Protein AF-A9CM12-F1 (afdb_monomer_lite)

pLDDT: mean 91.22, std 6.05, range [61.91, 98.5]

Sequence (174 aa):
GDRRGRVVQFCEKPKGADLKAMQVDTTLLGLPPQDARLNPYIASMGVYVFRTDVLLRLLRWRYPTSNDFGSEILPAAVKEHNVQAYIFRDYWEDIGTIKSFYNANLALTEEFPKFEFYDPKTPFYTSPRFLPPTKIDNCKIKDAIISHGCFLRECTVEHSIIGERSRLDCGVEL

Structure (mmCIF, N/CA/C/O backbone):
data_AF-A9CM12-F1
#
_entry.id   AF-A9CM12-F1
#
loop_
_atom_site.group_PDB
_atom_site.id
_atom_site.type_symbol
_atom_site.label_atom_id
_atom_site.label_alt_id
_atom_site.label_comp_id
_atom_site.label_asym_id
_atom_site.label_entity_id
_atom_site.label_seq_id
_atom_site.pdbx_PDB_ins_code
_atom_site.Cartn_x
_atom_site.Cartn_y
_atom_site.Cartn_z
_atom_site.occupancy
_atom_site.B_iso_or_equiv
_atom_site.auth_seq_id
_atom_site.auth_comp_id
_atom_site.auth_asym_id
_atom_site.auth_atom_id
_atom_site.pdbx_PDB_model_num
ATOM 1 N N . GLY A 1 1 ? 7.805 7.999 -23.430 1.00 61.91 1 GLY A N 1
ATOM 2 C CA . GLY A 1 1 ? 7.145 7.043 -24.343 1.00 61.91 1 GLY A CA 1
ATOM 3 C C . GLY A 1 1 ? 6.904 7.709 -25.678 1.00 61.91 1 GLY A C 1
ATOM 4 O O . GLY A 1 1 ? 7.077 8.920 -25.766 1.00 61.91 1 GLY A O 1
ATOM 5 N N . ASP A 1 2 ? 6.540 6.953 -26.708 1.00 69.62 2 ASP A N 1
ATOM 6 C CA . ASP A 1 2 ? 6.035 7.560 -27.946 1.00 69.62 2 ASP A CA 1
ATOM 7 C C . ASP A 1 2 ? 4.553 7.972 -27.805 1.00 69.62 2 ASP A C 1
ATOM 9 O O . ASP A 1 2 ? 3.904 7.693 -26.795 1.00 69.62 2 ASP A O 1
ATOM 13 N N . ARG A 1 3 ? 3.995 8.630 -28.832 1.00 67.38 3 ARG A N 1
ATOM 14 C CA . ARG A 1 3 ? 2.584 9.075 -28.860 1.00 67.38 3 ARG A CA 1
ATOM 15 C C . ARG A 1 3 ? 1.558 7.931 -28.828 1.00 67.38 3 ARG A C 1
ATOM 17 O O . ARG A 1 3 ? 0.367 8.204 -28.759 1.00 67.38 3 ARG A O 1
ATOM 24 N N . ARG A 1 4 ? 1.990 6.670 -28.937 1.00 75.25 4 ARG A N 1
ATOM 25 C CA . ARG A 1 4 ? 1.128 5.479 -28.909 1.00 75.25 4 ARG A CA 1
ATOM 26 C C . ARG A 1 4 ? 1.189 4.746 -27.567 1.00 75.25 4 ARG A C 1
ATOM 28 O O . ARG A 1 4 ? 0.578 3.693 -27.451 1.00 75.25 4 ARG A O 1
ATOM 35 N N . GLY A 1 5 ? 1.914 5.281 -26.580 1.00 78.56 5 GLY A N 1
ATOM 36 C CA . GLY A 1 5 ? 2.096 4.641 -25.275 1.00 78.56 5 GLY A CA 1
ATOM 37 C C . GLY A 1 5 ? 3.234 3.617 -25.239 1.00 78.56 5 GLY A C 1
ATOM 38 O O . GLY A 1 5 ? 3.423 2.951 -24.218 1.00 78.56 5 GLY A O 1
ATOM 39 N N . ARG A 1 6 ? 4.044 3.507 -26.304 1.00 87.69 6 ARG A N 1
ATOM 40 C CA . ARG A 1 6 ? 5.191 2.596 -26.319 1.00 87.69 6 ARG A CA 1
ATOM 41 C C . ARG A 1 6 ? 6.269 3.095 -25.366 1.00 87.69 6 ARG A C 1
ATOM 43 O O . ARG A 1 6 ? 6.685 4.261 -25.410 1.00 87.69 6 ARG A O 1
ATOM 50 N N . VAL A 1 7 ? 6.775 2.189 -24.541 1.00 88.31 7 VAL A N 1
ATOM 51 C CA . VAL A 1 7 ? 7.947 2.439 -23.705 1.00 88.31 7 VAL A CA 1
ATOM 52 C C . VAL A 1 7 ? 9.180 2.405 -24.603 1.00 88.31 7 VAL A C 1
ATOM 54 O O . VAL A 1 7 ? 9.416 1.428 -25.307 1.00 88.31 7 VAL A O 1
ATOM 57 N N . VAL A 1 8 ? 9.940 3.499 -24.604 1.00 86.62 8 VAL A N 1
ATOM 58 C CA . VAL A 1 8 ? 11.175 3.653 -25.402 1.00 86.62 8 VAL A CA 1
ATOM 59 C C . VAL A 1 8 ? 12.429 3.630 -24.534 1.00 86.62 8 VAL A C 1
ATOM 61 O O . VAL A 1 8 ? 13.509 3.300 -25.009 1.00 86.62 8 VAL A O 1
ATOM 64 N N . GLN A 1 9 ? 12.279 3.963 -23.254 1.00 87.12 9 GLN A N 1
ATOM 65 C CA . GLN A 1 9 ? 13.349 4.005 -22.275 1.00 87.12 9 GLN A CA 1
ATOM 66 C C . GLN A 1 9 ? 12.776 3.610 -20.917 1.00 87.12 9 GLN A C 1
ATOM 68 O O . GLN A 1 9 ? 11.667 4.015 -20.567 1.00 87.12 9 GLN A O 1
ATOM 73 N N . PHE A 1 10 ? 13.539 2.815 -20.174 1.00 87.38 10 PHE A N 1
ATOM 74 C CA . PHE A 1 10 ? 13.231 2.394 -18.815 1.00 87.38 10 PHE A CA 1
ATOM 75 C C . PHE A 1 10 ? 14.503 2.529 -17.982 1.00 87.38 10 PHE A C 1
ATOM 77 O O . PHE A 1 10 ? 15.578 2.134 -18.434 1.00 87.38 10 PHE A O 1
ATOM 84 N N . CYS A 1 11 ? 14.385 3.097 -16.786 1.00 86.25 11 CYS A N 1
ATOM 85 C CA . CYS A 1 11 ? 15.492 3.254 -15.855 1.00 86.25 11 CYS A CA 1
ATOM 86 C C . CYS A 1 11 ? 14.987 2.952 -14.444 1.00 86.25 11 CYS A C 1
ATOM 88 O O . CYS A 1 11 ? 13.988 3.534 -14.017 1.00 86.25 11 CYS A O 1
ATOM 90 N N . GLU A 1 12 ? 15.647 2.037 -13.733 1.00 84.75 12 GLU A N 1
ATOM 91 C CA . GLU A 1 12 ? 15.283 1.731 -12.353 1.00 84.75 12 GLU A CA 1
ATOM 92 C C . GLU A 1 12 ? 15.881 2.777 -11.402 1.00 84.75 12 GLU A C 1
ATOM 94 O O . GLU A 1 12 ? 17.092 2.987 -11.376 1.00 84.75 12 GLU A O 1
ATOM 99 N N . LYS A 1 13 ? 15.016 3.416 -10.600 1.00 84.12 13 LYS A N 1
ATOM 100 C CA . LYS A 1 13 ? 15.379 4.353 -9.518 1.00 84.12 13 LYS A CA 1
ATOM 101 C C . LYS A 1 13 ? 16.438 5.406 -9.934 1.00 84.12 13 LYS A C 1
ATOM 103 O O . LYS A 1 13 ? 17.444 5.561 -9.230 1.00 84.12 13 LYS A O 1
ATOM 108 N N . PRO A 1 14 ? 16.227 6.151 -11.042 1.00 88.12 14 PRO A N 1
ATOM 109 C CA . PRO A 1 14 ? 17.174 7.161 -11.508 1.00 88.12 14 PRO A CA 1
ATOM 110 C C . PRO A 1 14 ? 17.342 8.291 -10.487 1.00 88.12 14 PRO A C 1
ATOM 112 O O . PRO A 1 14 ? 16.407 8.653 -9.769 1.00 88.12 14 PRO A O 1
ATOM 115 N N . LYS A 1 15 ? 18.536 8.891 -10.443 1.00 88.12 15 LYS A N 1
ATOM 116 C CA . LYS A 1 15 ? 18.866 10.009 -9.545 1.00 88.12 15 LYS A CA 1
ATOM 117 C C . LYS A 1 15 ? 19.536 11.144 -10.315 1.00 88.12 15 LYS A C 1
ATOM 119 O O . LYS A 1 15 ? 20.135 10.934 -11.364 1.00 88.12 15 LYS A O 1
ATOM 124 N N . GLY A 1 16 ? 19.453 12.364 -9.783 1.00 91.88 16 GLY A N 1
ATOM 125 C CA . GLY A 1 16 ? 20.181 13.516 -10.320 1.00 91.88 16 GLY A CA 1
ATOM 126 C C . GLY A 1 16 ? 19.834 13.830 -11.780 1.00 91.88 16 GLY A C 1
ATOM 127 O O . GLY A 1 16 ? 18.679 14.108 -12.100 1.00 91.88 16 GLY A O 1
ATOM 128 N N . ALA A 1 17 ? 20.845 13.824 -12.651 1.00 89.12 17 ALA A N 1
ATOM 129 C CA . ALA A 1 17 ? 20.683 14.124 -14.074 1.00 89.12 17 ALA A CA 1
ATOM 130 C C . ALA A 1 17 ? 19.819 13.080 -14.801 1.00 89.12 17 ALA A C 1
ATOM 132 O O . ALA A 1 17 ? 18.976 13.460 -15.612 1.00 89.12 17 ALA A O 1
ATOM 133 N N . ASP A 1 18 ? 19.954 11.799 -14.447 1.00 85.50 18 ASP A N 1
ATOM 134 C CA . ASP A 1 18 ? 19.191 10.715 -15.074 1.00 85.50 18 ASP A CA 1
ATOM 135 C C . ASP A 1 18 ? 17.700 10.833 -14.764 1.00 85.50 18 ASP A C 1
ATOM 137 O O . ASP A 1 18 ? 16.864 10.595 -15.630 1.00 85.50 18 ASP A O 1
ATOM 141 N N . LEU A 1 19 ? 17.346 11.278 -13.552 1.00 89.00 19 LEU A N 1
ATOM 142 C CA . LEU A 1 19 ? 15.948 11.528 -13.203 1.00 89.00 19 LEU A CA 1
ATOM 143 C C . LEU A 1 19 ? 15.373 12.647 -14.075 1.00 89.00 19 LEU A C 1
ATOM 145 O O . LEU A 1 19 ? 14.300 12.484 -14.643 1.00 89.00 19 LEU A O 1
ATOM 149 N N . LYS A 1 20 ? 16.106 13.754 -14.245 1.00 88.25 20 LYS A N 1
ATOM 150 C CA . LYS A 1 20 ? 15.671 14.866 -15.107 1.00 88.25 20 LYS A CA 1
ATOM 151 C C . LYS A 1 20 ? 15.503 14.432 -16.565 1.00 88.25 20 LYS A C 1
ATOM 153 O O . LYS A 1 20 ? 14.566 14.878 -17.218 1.00 88.25 20 LYS A O 1
ATOM 158 N N . ALA A 1 21 ? 16.368 13.547 -17.057 1.00 88.81 21 ALA A N 1
ATOM 159 C CA . ALA A 1 21 ? 16.282 13.007 -18.413 1.00 88.81 21 ALA A CA 1
ATOM 160 C C . ALA A 1 21 ? 15.056 12.100 -18.635 1.00 88.81 21 ALA A C 1
ATOM 162 O O . ALA A 1 21 ? 14.635 11.916 -19.773 1.00 88.81 21 ALA A O 1
ATOM 163 N N . MET A 1 22 ? 14.466 11.560 -17.564 1.00 88.06 22 MET A N 1
ATOM 164 C CA . MET A 1 22 ? 13.281 10.695 -17.617 1.00 88.06 22 MET A CA 1
ATOM 165 C C . MET A 1 22 ? 11.951 11.464 -17.574 1.00 88.06 22 MET A C 1
ATOM 167 O O . MET A 1 22 ? 10.892 10.834 -17.525 1.00 88.06 22 MET A O 1
ATOM 171 N N . GLN A 1 23 ? 11.973 12.803 -17.590 1.00 87.94 23 GLN A N 1
ATOM 172 C CA . GLN A 1 23 ? 10.750 13.601 -17.677 1.00 87.94 23 GLN A CA 1
ATOM 173 C C . GLN A 1 23 ? 10.013 13.336 -18.988 1.00 87.94 23 GLN A C 1
ATOM 175 O O . GLN A 1 23 ? 10.603 13.275 -20.068 1.00 87.94 23 GLN A O 1
ATOM 180 N N . VAL A 1 24 ? 8.697 13.203 -18.890 1.00 86.25 24 VAL A N 1
ATOM 181 C CA . VAL A 1 24 ? 7.817 12.946 -20.024 1.00 86.25 24 VAL A CA 1
ATOM 182 C C . VAL A 1 24 ? 6.587 13.830 -19.932 1.00 86.25 24 VAL A C 1
ATOM 184 O O . VAL A 1 24 ? 6.092 14.128 -18.849 1.00 86.25 24 VAL A O 1
ATOM 187 N N . ASP A 1 25 ? 6.070 14.227 -21.091 1.00 84.94 25 ASP A N 1
ATOM 188 C CA . ASP A 1 25 ? 4.771 14.880 -21.157 1.00 84.94 25 ASP A CA 1
ATOM 189 C C . ASP A 1 25 ? 3.672 13.841 -20.909 1.00 84.94 25 ASP A C 1
ATOM 191 O O . ASP A 1 25 ? 3.301 13.061 -21.792 1.00 84.94 25 ASP A O 1
ATOM 195 N N . THR A 1 26 ? 3.173 13.807 -19.677 1.00 83.44 26 THR A N 1
ATOM 196 C CA . THR A 1 26 ? 2.146 12.858 -19.254 1.00 83.44 26 THR A CA 1
ATOM 197 C C . THR A 1 26 ? 0.751 13.205 -19.793 1.00 83.44 26 THR A C 1
ATOM 199 O O . THR A 1 26 ? -0.145 12.359 -19.735 1.00 83.44 26 THR A O 1
ATOM 202 N N . THR A 1 27 ? 0.560 14.365 -20.445 1.00 84.12 27 THR A N 1
ATOM 203 C CA . THR A 1 27 ? -0.689 14.662 -21.178 1.00 84.12 27 THR A CA 1
ATOM 204 C C . THR A 1 27 ? -0.896 13.727 -22.369 1.00 84.12 27 THR A C 1
ATOM 206 O O . THR A 1 27 ? -2.030 13.352 -22.668 1.00 84.12 27 THR A O 1
ATOM 209 N N . LEU A 1 28 ? 0.191 13.239 -22.983 1.00 79.88 28 LEU A N 1
ATOM 210 C CA . LEU A 1 28 ? 0.152 12.225 -24.048 1.00 79.88 28 LEU A CA 1
ATOM 211 C C . LEU A 1 28 ? -0.458 10.897 -23.585 1.00 79.88 28 LEU A C 1
ATOM 213 O O . LEU A 1 28 ? -0.816 10.051 -24.401 1.00 79.88 28 LEU A O 1
ATOM 217 N N . LEU A 1 29 ? -0.566 10.718 -22.273 1.00 76.19 29 LEU A N 1
ATOM 218 C CA . LEU A 1 29 ? -1.091 9.533 -21.612 1.00 76.19 29 LEU A CA 1
ATOM 219 C C . LEU A 1 29 ? -2.446 9.818 -20.937 1.00 76.19 29 LEU A C 1
ATOM 221 O O . LEU A 1 29 ? -2.971 9.015 -20.160 1.00 76.19 29 LEU A O 1
ATOM 225 N N . GLY A 1 30 ? -3.028 10.976 -21.264 1.00 79.19 30 GLY A N 1
ATOM 226 C CA . GLY A 1 30 ? -4.370 11.392 -20.888 1.00 79.19 30 GLY A CA 1
ATOM 227 C C . GLY A 1 30 ? -4.487 12.027 -19.504 1.00 79.19 30 GLY A C 1
ATOM 228 O O . GLY A 1 30 ? -5.609 12.084 -18.996 1.00 79.19 30 GLY A O 1
ATOM 229 N N . LEU A 1 31 ? -3.383 12.445 -18.874 1.00 80.50 31 LEU A N 1
ATOM 230 C CA . LEU A 1 31 ? -3.437 13.270 -17.661 1.00 80.50 31 LEU A CA 1
ATOM 231 C C . LEU A 1 31 ? -3.856 14.712 -18.010 1.00 80.50 31 LEU A C 1
ATOM 233 O O . LEU A 1 31 ? -3.413 15.241 -19.035 1.00 80.50 31 LEU A O 1
ATOM 237 N N . PRO A 1 32 ? -4.686 15.373 -17.179 1.00 84.44 32 PRO A N 1
ATOM 238 C CA . PRO A 1 32 ? -4.998 16.788 -17.342 1.00 84.44 32 PRO A CA 1
ATOM 239 C C . PRO A 1 32 ? -3.727 17.657 -17.336 1.00 84.44 32 PRO A C 1
ATOM 241 O O . PRO A 1 32 ? -2.781 17.346 -16.611 1.00 84.44 32 PRO A O 1
ATOM 244 N N . PRO A 1 33 ? -3.683 18.786 -18.072 1.00 85.38 33 PRO A N 1
ATOM 245 C CA . PRO A 1 33 ? -2.481 19.623 -18.163 1.00 85.38 33 PRO A CA 1
ATOM 246 C C . PRO A 1 33 ? -1.947 20.145 -16.822 1.00 85.38 33 PRO A C 1
ATOM 248 O O . PRO A 1 33 ? -0.753 20.409 -16.701 1.00 85.38 33 PRO A O 1
ATOM 251 N N . GLN A 1 34 ? -2.818 20.326 -15.824 1.00 85.88 34 GLN A N 1
ATOM 252 C CA . GLN A 1 34 ? -2.416 20.756 -14.482 1.00 85.88 34 GLN A CA 1
ATOM 253 C C . GLN A 1 34 ? -1.691 19.623 -13.742 1.00 85.88 34 GLN A C 1
ATOM 255 O O . GLN A 1 34 ? -0.558 19.812 -13.299 1.00 85.88 34 GLN A O 1
ATOM 260 N N . ASP A 1 35 ? -2.282 18.427 -13.714 1.00 82.56 35 ASP A N 1
ATOM 261 C CA . ASP A 1 35 ? -1.701 17.246 -13.066 1.00 82.56 35 ASP A CA 1
ATOM 262 C C . ASP A 1 35 ? -0.423 16.781 -13.758 1.00 82.56 35 ASP A C 1
ATOM 264 O O . ASP A 1 35 ? 0.521 16.358 -13.094 1.00 82.56 35 ASP A O 1
ATOM 268 N N . ALA A 1 36 ? -0.358 16.909 -15.085 1.00 84.31 36 ALA A N 1
ATOM 269 C CA . ALA A 1 36 ? 0.812 16.538 -15.868 1.00 84.31 36 ALA A CA 1
ATOM 270 C C . ALA A 1 36 ? 2.047 17.392 -15.539 1.00 84.31 36 ALA A C 1
ATOM 272 O O . ALA A 1 36 ? 3.174 16.899 -15.568 1.00 84.31 36 ALA A O 1
ATOM 273 N N . ARG A 1 37 ? 1.847 18.668 -15.175 1.00 84.31 37 ARG A N 1
ATOM 274 C CA . ARG A 1 37 ? 2.937 19.547 -14.717 1.00 84.31 37 ARG A CA 1
ATOM 275 C C . ARG A 1 37 ? 3.439 19.169 -13.327 1.00 84.31 37 ARG A C 1
ATOM 277 O O . ARG A 1 37 ? 4.631 19.300 -13.068 1.00 84.31 37 ARG A O 1
ATOM 284 N N . LEU A 1 38 ? 2.541 18.728 -12.446 1.00 86.06 38 LEU A N 1
ATOM 285 C CA . LEU A 1 38 ? 2.888 18.283 -11.093 1.00 86.06 38 LEU A CA 1
ATOM 286 C C . LEU A 1 38 ? 3.521 16.885 -11.097 1.00 86.06 38 LEU A C 1
ATOM 288 O O . LEU A 1 38 ? 4.407 16.613 -10.292 1.00 86.06 38 LEU A O 1
ATOM 292 N N . ASN A 1 39 ? 3.118 16.034 -12.044 1.00 84.69 39 ASN A N 1
ATOM 293 C CA . ASN A 1 39 ? 3.567 14.652 -12.189 1.00 84.69 39 ASN A CA 1
ATOM 294 C C . ASN A 1 39 ? 4.204 14.419 -13.575 1.00 84.69 39 ASN A C 1
ATOM 296 O O . ASN A 1 39 ? 3.611 13.756 -14.432 1.00 84.69 39 ASN A O 1
ATOM 300 N N . PRO A 1 40 ? 5.424 14.938 -13.818 1.00 87.31 40 PRO A N 1
ATOM 301 C CA . PRO A 1 40 ? 6.108 14.820 -15.108 1.00 87.31 40 PRO A CA 1
ATOM 302 C C . PRO A 1 40 ? 6.836 13.474 -15.294 1.00 87.31 40 PRO A C 1
ATOM 304 O O . PRO A 1 40 ? 7.679 13.340 -16.181 1.00 87.31 40 PRO A O 1
ATOM 307 N N . TYR A 1 41 ? 6.562 12.480 -14.445 1.00 89.06 41 TYR A N 1
ATOM 308 C CA . TYR A 1 41 ? 7.232 11.179 -14.443 1.00 89.06 41 TYR A CA 1
ATOM 309 C C . TYR A 1 41 ? 6.217 10.041 -14.492 1.00 89.06 41 TYR A C 1
ATOM 311 O O . TYR A 1 41 ? 5.103 10.162 -13.990 1.00 89.06 41 TYR A O 1
ATOM 319 N N . ILE A 1 42 ? 6.640 8.907 -15.050 1.00 87.62 42 ILE A N 1
ATOM 320 C CA . ILE A 1 42 ? 5.898 7.645 -15.004 1.00 87.62 42 ILE A CA 1
ATOM 321 C C . ILE A 1 42 ? 6.780 6.638 -14.285 1.00 87.62 42 ILE A C 1
ATOM 323 O O 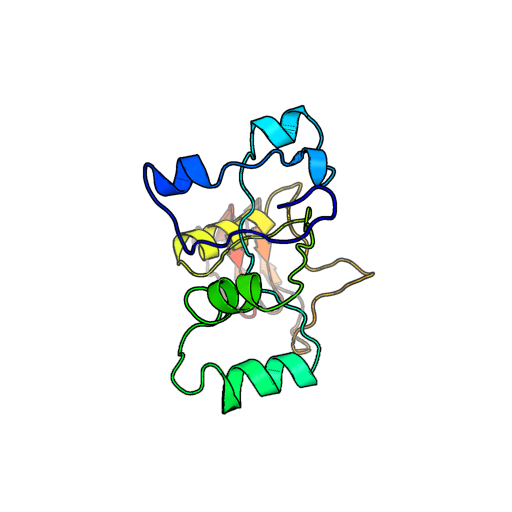. ILE A 1 42 ? 7.912 6.391 -14.707 1.00 87.62 42 ILE A O 1
ATOM 327 N N . ALA A 1 43 ? 6.254 6.052 -13.218 1.00 88.62 43 ALA A N 1
ATOM 328 C CA . ALA A 1 43 ? 6.918 4.991 -12.481 1.00 88.62 43 ALA A CA 1
ATOM 329 C C . ALA A 1 43 ? 6.277 3.638 -12.806 1.00 88.62 43 ALA A C 1
ATOM 331 O O . ALA A 1 43 ? 5.070 3.543 -13.028 1.00 88.62 43 ALA A O 1
ATOM 332 N N . SER A 1 44 ? 7.092 2.583 -12.825 1.00 90.06 44 SER A N 1
ATOM 333 C CA . SER A 1 44 ? 6.573 1.215 -12.847 1.00 90.06 44 SER A CA 1
ATOM 334 C C . SER A 1 44 ? 6.046 0.846 -11.464 1.00 90.06 44 SER A C 1
ATOM 336 O O . SER A 1 44 ? 6.759 1.013 -10.479 1.00 90.06 44 SER A O 1
ATOM 338 N N . MET A 1 45 ? 4.836 0.287 -11.405 1.00 90.56 45 MET A N 1
ATOM 339 C CA . MET A 1 45 ? 4.233 -0.238 -10.171 1.00 90.56 45 MET A CA 1
ATOM 340 C C . MET A 1 45 ? 4.657 -1.683 -9.862 1.00 90.56 45 MET A C 1
ATOM 342 O O . MET A 1 45 ? 4.217 -2.252 -8.870 1.00 90.56 45 MET A O 1
ATOM 346 N N . GLY A 1 46 ? 5.455 -2.316 -10.731 1.00 90.00 46 GLY A N 1
ATOM 347 C CA . GLY A 1 46 ? 5.835 -3.725 -10.573 1.00 90.00 46 GLY A CA 1
ATOM 348 C C . GLY A 1 46 ? 4.794 -4.734 -11.073 1.00 90.00 46 GLY A C 1
ATOM 349 O O . GLY A 1 46 ? 4.931 -5.925 -10.808 1.00 90.00 46 GLY A O 1
ATOM 350 N N . VAL A 1 47 ? 3.772 -4.287 -11.809 1.00 91.81 47 VAL A N 1
ATOM 351 C CA . VAL A 1 47 ? 2.729 -5.147 -12.389 1.00 91.81 47 VAL A CA 1
ATOM 352 C C . VAL A 1 47 ? 2.884 -5.186 -13.904 1.00 91.81 47 VAL A C 1
ATOM 354 O O . VAL A 1 47 ? 2.893 -4.148 -14.564 1.00 91.81 47 VAL A O 1
ATOM 357 N N . TYR A 1 48 ? 2.994 -6.391 -14.463 1.00 93.25 48 TYR A N 1
ATOM 358 C CA . TYR A 1 48 ? 3.302 -6.592 -15.876 1.00 93.25 48 TYR A CA 1
ATOM 359 C C . TYR A 1 48 ? 2.415 -7.672 -16.491 1.00 93.25 48 TYR A C 1
ATOM 361 O O . TYR A 1 48 ? 2.158 -8.706 -15.876 1.00 93.25 48 TYR A O 1
ATOM 369 N N . VAL A 1 49 ? 2.005 -7.460 -17.741 1.00 94.56 49 VAL A N 1
ATOM 370 C CA . VAL A 1 49 ? 1.275 -8.450 -18.540 1.00 94.56 49 VAL A CA 1
ATOM 371 C C . VAL A 1 49 ? 2.146 -8.857 -19.718 1.00 94.56 49 VAL A C 1
ATOM 373 O O . VAL A 1 49 ? 2.570 -8.019 -20.513 1.00 94.56 49 VAL A O 1
ATOM 376 N N . PHE A 1 50 ? 2.398 -10.156 -19.848 1.00 94.56 50 PHE A N 1
ATOM 377 C CA . PHE A 1 50 ? 3.209 -10.713 -20.924 1.00 94.56 50 PHE A CA 1
ATOM 378 C C . PHE A 1 50 ? 2.413 -11.722 -21.737 1.00 94.56 50 PHE A C 1
ATOM 380 O O . PHE A 1 50 ? 1.624 -12.497 -21.197 1.00 94.56 50 PHE A O 1
ATOM 387 N N . ARG A 1 51 ? 2.708 -11.795 -23.039 1.00 95.75 51 ARG A N 1
ATOM 388 C CA . ARG A 1 51 ? 2.400 -13.015 -23.787 1.00 95.75 51 ARG A CA 1
ATOM 389 C C . ARG A 1 51 ? 3.285 -14.142 -23.262 1.00 95.75 51 ARG A C 1
ATOM 391 O O . ARG A 1 51 ? 4.494 -13.954 -23.099 1.00 95.75 51 ARG A O 1
ATOM 398 N N . THR A 1 52 ? 2.695 -15.308 -23.027 1.00 96.19 52 THR A N 1
ATOM 399 C CA . THR A 1 52 ? 3.372 -16.456 -22.409 1.00 96.19 52 THR A CA 1
ATOM 400 C C . THR A 1 52 ? 4.637 -16.873 -23.164 1.00 96.19 52 THR A C 1
ATOM 402 O O . THR A 1 52 ? 5.671 -17.124 -22.552 1.00 96.19 52 THR A O 1
ATOM 405 N N . ASP A 1 53 ? 4.590 -16.891 -24.496 1.00 95.31 53 ASP A N 1
ATOM 406 C CA . ASP A 1 53 ? 5.719 -17.246 -25.362 1.00 95.31 53 ASP A CA 1
ATOM 407 C C . ASP A 1 53 ? 6.889 -16.252 -25.255 1.00 95.31 53 ASP A C 1
ATOM 409 O O . ASP A 1 53 ? 8.054 -16.639 -25.349 1.00 95.31 53 ASP A O 1
ATOM 413 N N . VAL A 1 54 ? 6.595 -14.965 -25.055 1.00 93.62 54 VAL A N 1
ATOM 414 C CA . VAL A 1 54 ? 7.607 -13.919 -24.866 1.00 93.62 54 VAL A CA 1
ATOM 415 C C . VAL A 1 54 ? 8.250 -14.063 -23.493 1.00 93.62 54 VAL A C 1
ATOM 417 O O . VAL A 1 54 ? 9.474 -14.077 -23.408 1.00 93.62 54 VAL A O 1
ATOM 420 N N . LEU A 1 55 ? 7.448 -14.242 -22.438 1.00 94.69 55 LEU A N 1
ATOM 421 C CA . LEU A 1 55 ? 7.960 -14.413 -21.076 1.00 94.69 55 LEU A CA 1
ATOM 422 C C . LEU A 1 55 ? 8.902 -15.617 -20.977 1.00 94.69 55 LEU A C 1
ATOM 424 O O . LEU A 1 55 ? 10.007 -15.501 -20.454 1.00 94.69 55 LEU A O 1
ATOM 428 N N . LEU A 1 56 ? 8.493 -16.761 -21.533 1.00 94.19 56 LEU A N 1
ATOM 429 C CA . LEU A 1 56 ? 9.326 -17.960 -21.553 1.00 94.19 56 LEU A CA 1
ATOM 430 C C . LEU A 1 56 ? 10.649 -17.698 -22.281 1.00 94.19 56 LEU A C 1
ATOM 432 O O . LEU A 1 56 ? 11.705 -18.024 -21.736 1.00 94.19 56 LEU A O 1
ATOM 436 N N . ARG A 1 57 ? 10.601 -17.086 -23.476 1.00 92.94 57 ARG A N 1
ATOM 437 C CA . ARG A 1 57 ? 11.794 -16.741 -24.269 1.00 92.94 57 ARG A CA 1
ATOM 438 C C . ARG A 1 57 ? 12.766 -15.846 -23.509 1.00 92.94 57 ARG A C 1
ATOM 440 O O . ARG A 1 57 ? 13.963 -16.136 -23.490 1.00 92.94 57 ARG A O 1
ATOM 447 N N . LEU A 1 58 ? 12.244 -14.806 -22.862 1.00 93.06 58 LEU A N 1
ATOM 448 C CA . LEU A 1 58 ? 13.036 -13.880 -22.059 1.00 93.06 58 LEU A CA 1
ATOM 449 C C . LEU A 1 58 ? 13.751 -14.607 -20.916 1.00 93.06 58 LEU A C 1
ATOM 451 O O . LEU A 1 58 ? 14.962 -14.464 -20.780 1.00 93.06 58 LEU A O 1
ATOM 455 N N . LEU A 1 59 ? 13.027 -15.434 -20.157 1.00 93.25 59 LEU A N 1
ATOM 456 C CA . LEU A 1 59 ? 13.557 -16.053 -18.941 1.00 93.25 59 LEU A CA 1
ATOM 457 C C . LEU A 1 59 ? 14.488 -17.238 -19.182 1.00 93.25 59 LEU A C 1
ATOM 459 O O . LEU A 1 59 ? 15.501 -17.342 -18.506 1.00 93.25 59 LEU A O 1
ATOM 463 N N . ARG A 1 60 ? 14.174 -18.160 -20.101 1.00 92.69 60 ARG A N 1
ATOM 464 C CA . ARG A 1 60 ? 14.997 -19.382 -20.236 1.00 92.69 60 ARG A CA 1
ATOM 465 C C . ARG A 1 60 ? 16.130 -19.252 -21.247 1.00 92.69 60 ARG A C 1
ATOM 467 O O . ARG A 1 60 ? 17.108 -19.980 -21.131 1.00 92.69 60 ARG A O 1
ATOM 474 N N . TRP A 1 61 ? 15.995 -18.384 -22.252 1.00 91.50 61 TRP A N 1
ATOM 475 C CA . TRP A 1 61 ? 16.952 -18.322 -23.364 1.00 91.50 61 TRP A CA 1
ATOM 476 C C . TRP A 1 61 ? 17.707 -17.002 -23.419 1.00 91.50 61 TRP A C 1
ATOM 478 O O . TRP A 1 61 ? 18.918 -17.008 -23.623 1.00 91.50 61 TRP A O 1
ATOM 488 N N . ARG A 1 62 ? 17.015 -15.868 -23.264 1.00 90.44 62 ARG A N 1
ATOM 489 C CA . ARG A 1 62 ? 17.634 -14.557 -23.485 1.00 90.44 62 ARG A CA 1
ATOM 490 C C . ARG A 1 62 ? 18.386 -14.032 -22.262 1.00 90.44 62 ARG A C 1
ATOM 492 O O . ARG A 1 62 ? 19.491 -13.516 -22.434 1.00 90.44 62 ARG A O 1
ATOM 499 N N . TYR A 1 63 ? 17.797 -14.168 -21.075 1.00 90.56 63 TYR A N 1
ATOM 500 C CA . TYR A 1 63 ? 18.336 -13.680 -19.802 1.00 90.56 63 TYR A CA 1
ATOM 501 C C . TYR A 1 63 ? 18.283 -14.765 -18.705 1.00 90.56 63 TYR A C 1
ATOM 503 O O . TYR A 1 63 ? 17.696 -14.544 -17.648 1.00 90.56 63 TYR A O 1
ATOM 511 N N . PRO A 1 64 ? 18.889 -15.950 -18.926 1.00 89.75 64 PRO A N 1
ATOM 512 C CA . PRO A 1 64 ? 18.788 -17.085 -18.000 1.00 89.75 64 PRO A CA 1
ATOM 513 C C . PRO A 1 64 ? 19.470 -16.858 -16.646 1.00 89.75 64 PRO A C 1
ATOM 515 O O . PRO A 1 64 ? 19.199 -17.583 -15.696 1.00 89.75 64 PRO A O 1
ATOM 518 N N . THR A 1 65 ? 20.370 -15.878 -16.561 1.00 92.56 65 THR A N 1
ATOM 519 C CA . THR A 1 65 ? 21.119 -15.535 -15.344 1.00 92.56 65 THR A CA 1
ATOM 520 C C . THR A 1 65 ? 20.599 -14.272 -14.664 1.00 92.56 65 THR A C 1
ATOM 522 O O . THR A 1 65 ? 21.211 -13.821 -13.697 1.00 92.56 65 THR A O 1
ATOM 525 N N . SER A 1 66 ? 19.534 -13.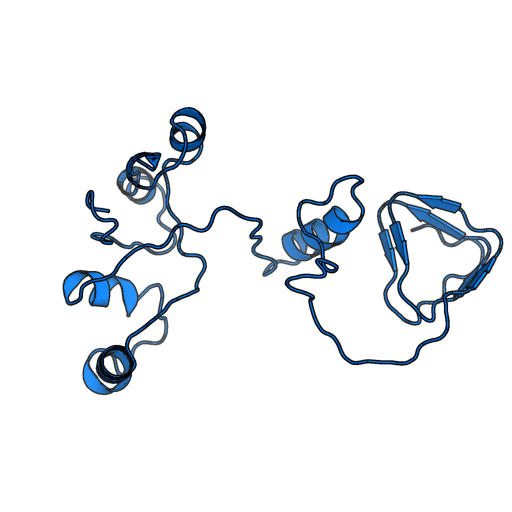665 -15.195 1.00 92.00 66 SER A N 1
ATOM 526 C CA . SER A 1 66 ? 18.977 -12.445 -14.624 1.00 92.00 66 SER A CA 1
ATOM 527 C C . SER A 1 66 ? 18.190 -12.727 -13.356 1.00 92.00 66 SER A C 1
ATOM 529 O O . SER A 1 66 ? 17.466 -13.718 -13.274 1.00 92.00 66 SER A O 1
ATOM 531 N N . ASN A 1 67 ? 18.317 -11.827 -12.384 1.00 89.50 67 ASN A N 1
ATOM 532 C CA . ASN A 1 67 ? 17.699 -11.974 -11.065 1.00 89.50 67 ASN A CA 1
ATOM 533 C C . ASN A 1 67 ? 16.566 -10.972 -10.826 1.00 89.50 67 ASN A C 1
ATOM 535 O O . ASN A 1 67 ? 15.716 -11.223 -9.975 1.00 89.50 67 ASN A O 1
ATOM 539 N N . ASP A 1 68 ? 16.530 -9.869 -11.579 1.00 88.06 68 ASP A N 1
ATOM 540 C CA . ASP A 1 68 ? 15.535 -8.813 -11.400 1.00 88.06 68 ASP A CA 1
ATOM 541 C C . ASP A 1 68 ? 14.808 -8.468 -12.707 1.00 88.06 68 ASP A C 1
ATOM 543 O O . ASP A 1 68 ? 15.403 -8.245 -13.767 1.00 88.06 68 ASP A O 1
ATOM 547 N N . PHE A 1 69 ? 13.477 -8.411 -12.636 1.00 87.81 69 PHE A N 1
ATOM 548 C CA . PHE A 1 69 ? 12.657 -8.049 -13.788 1.00 87.81 69 PHE A CA 1
ATOM 549 C C . PHE A 1 69 ? 12.776 -6.567 -14.157 1.00 87.81 69 PHE A C 1
ATOM 551 O O . PHE A 1 69 ? 12.813 -6.239 -15.341 1.00 87.81 69 PHE A O 1
ATOM 558 N N . GLY A 1 70 ? 12.796 -5.683 -13.162 1.00 85.12 70 GLY A N 1
ATOM 559 C CA . GLY A 1 70 ? 12.805 -4.232 -13.305 1.00 85.12 70 GLY A CA 1
ATOM 560 C C . GLY A 1 70 ? 14.131 -3.676 -13.809 1.00 85.12 70 GLY A C 1
ATOM 561 O O . GLY A 1 70 ? 14.123 -2.882 -14.748 1.00 85.12 70 GLY A O 1
ATOM 562 N N . SER A 1 71 ? 15.258 -4.085 -13.229 1.00 86.25 71 SER A N 1
ATOM 563 C CA . SER A 1 71 ? 16.583 -3.553 -13.597 1.00 86.25 71 SER A CA 1
ATOM 564 C C . SER A 1 71 ? 17.204 -4.237 -14.799 1.00 86.25 71 SER A C 1
ATOM 566 O O . SER A 1 71 ? 17.991 -3.606 -15.503 1.00 86.25 71 SER A O 1
ATOM 568 N N . GLU A 1 72 ? 16.898 -5.513 -15.038 1.00 89.00 72 GLU A N 1
ATOM 569 C CA . GLU A 1 72 ? 17.634 -6.302 -16.029 1.00 89.00 72 GLU A CA 1
ATOM 570 C C . GLU A 1 72 ? 16.752 -6.682 -17.219 1.00 89.00 72 GLU A C 1
ATOM 572 O O . GLU A 1 72 ? 17.031 -6.288 -18.355 1.00 89.00 72 GLU A O 1
ATOM 577 N N . ILE A 1 73 ? 15.653 -7.402 -16.972 1.00 91.19 73 ILE A N 1
ATOM 578 C CA . ILE A 1 73 ? 14.842 -7.980 -18.054 1.00 91.19 73 ILE A CA 1
ATOM 579 C C . ILE A 1 73 ? 14.075 -6.895 -18.815 1.00 91.19 73 ILE A C 1
ATOM 581 O O . ILE A 1 73 ? 14.087 -6.882 -20.046 1.00 91.19 73 ILE A O 1
ATOM 585 N N . LEU A 1 74 ? 13.405 -5.973 -18.120 1.00 90.62 74 LEU A N 1
ATOM 586 C CA . LEU A 1 74 ? 12.562 -4.956 -18.752 1.00 90.62 74 LEU A CA 1
ATOM 587 C C . LEU A 1 74 ? 13.345 -3.934 -19.587 1.00 90.62 74 LEU A C 1
ATOM 589 O O . LEU A 1 74 ? 12.940 -3.706 -20.730 1.00 90.62 74 LEU A O 1
ATOM 593 N N . PRO A 1 75 ? 14.467 -3.350 -19.121 1.00 89.69 75 PRO A N 1
ATOM 594 C CA . PRO A 1 75 ? 15.246 -2.415 -19.933 1.00 89.69 75 PRO A CA 1
ATOM 595 C C . PRO A 1 75 ? 15.759 -3.049 -21.222 1.00 89.69 75 PRO A C 1
ATOM 597 O O . PRO A 1 75 ? 15.872 -2.377 -22.250 1.00 89.69 75 PRO A O 1
ATOM 600 N N . ALA A 1 76 ? 16.049 -4.348 -21.182 1.00 87.12 76 ALA A N 1
ATOM 601 C CA . ALA A 1 76 ? 16.494 -5.094 -22.342 1.00 87.12 76 ALA A CA 1
ATOM 602 C C . ALA A 1 76 ? 15.313 -5.464 -23.266 1.00 87.12 76 ALA A C 1
ATOM 604 O O . ALA A 1 76 ? 15.374 -5.224 -24.474 1.00 87.12 76 ALA A O 1
ATOM 605 N N . ALA A 1 77 ? 14.184 -5.903 -22.702 1.00 89.88 77 ALA A N 1
ATOM 606 C CA . ALA A 1 77 ? 12.955 -6.183 -23.444 1.00 89.88 77 ALA A CA 1
ATOM 607 C C . ALA A 1 77 ? 12.386 -4.941 -24.152 1.00 89.88 77 ALA A C 1
ATOM 609 O O . ALA A 1 77 ? 11.860 -5.062 -25.255 1.00 89.88 77 ALA A O 1
ATOM 610 N N . VAL A 1 78 ? 12.528 -3.741 -23.579 1.00 91.38 78 VAL A N 1
ATOM 611 C CA . VAL A 1 78 ? 12.120 -2.470 -24.212 1.00 91.38 78 VAL A CA 1
ATOM 612 C C . VAL A 1 78 ? 12.844 -2.226 -25.544 1.00 91.38 78 VAL A C 1
ATOM 614 O O . VAL A 1 78 ? 12.263 -1.643 -26.461 1.00 91.38 78 VAL A O 1
ATOM 617 N N . LYS A 1 79 ? 14.088 -2.703 -25.686 1.00 87.56 79 LYS A N 1
ATOM 618 C CA . LYS A 1 79 ? 14.882 -2.560 -26.919 1.00 87.56 79 LYS A CA 1
ATOM 619 C C . LYS A 1 79 ? 14.488 -3.579 -27.989 1.00 87.56 79 LYS A C 1
ATOM 621 O O . LYS A 1 79 ? 14.526 -3.265 -29.174 1.00 87.56 79 LYS A O 1
ATOM 626 N N . GLU A 1 80 ? 14.114 -4.787 -27.573 1.00 88.94 80 GLU A N 1
ATOM 627 C CA . GLU A 1 80 ? 13.917 -5.941 -28.464 1.00 88.94 80 GLU A CA 1
ATOM 628 C C . GLU A 1 80 ? 12.436 -6.228 -28.773 1.00 88.94 80 GLU A C 1
ATOM 630 O O . GLU A 1 80 ? 12.109 -6.902 -29.753 1.00 88.94 80 GLU A O 1
ATOM 635 N N . HIS A 1 81 ? 11.514 -5.712 -27.959 1.00 90.75 81 HIS A N 1
ATOM 636 C CA . HIS A 1 81 ? 10.091 -6.021 -28.031 1.00 90.75 81 HIS A CA 1
ATOM 637 C C . HIS A 1 81 ? 9.204 -4.771 -28.013 1.00 90.75 81 HIS A C 1
ATOM 639 O O . HIS A 1 81 ? 9.620 -3.648 -27.723 1.00 90.75 81 HIS A O 1
ATOM 645 N N . ASN A 1 82 ? 7.932 -4.973 -28.359 1.00 91.12 82 ASN A N 1
ATOM 646 C CA . ASN A 1 82 ? 6.913 -3.941 -28.234 1.00 91.12 82 ASN A CA 1
ATOM 647 C C . ASN A 1 82 ? 6.394 -3.900 -26.791 1.00 91.12 82 ASN A C 1
ATOM 649 O O . ASN A 1 82 ? 5.475 -4.642 -26.445 1.00 91.12 82 ASN A O 1
ATOM 653 N N . VAL A 1 83 ? 6.995 -3.048 -25.963 1.00 92.56 83 VAL A N 1
ATOM 654 C CA . VAL A 1 83 ? 6.568 -2.810 -24.579 1.00 92.56 83 VAL A CA 1
ATOM 655 C C . VAL A 1 83 ? 5.633 -1.603 -24.541 1.00 92.56 83 VAL A C 1
ATOM 657 O O . VAL A 1 83 ? 5.974 -0.530 -25.039 1.00 92.56 83 VAL A O 1
ATOM 660 N N . GLN A 1 84 ? 4.449 -1.780 -23.959 1.00 91.00 84 GLN A N 1
ATOM 661 C CA . GLN A 1 84 ? 3.409 -0.754 -23.854 1.00 91.00 84 GLN A CA 1
ATOM 662 C C . GLN A 1 84 ? 3.199 -0.370 -22.391 1.00 91.00 84 GLN A C 1
ATOM 664 O O . GLN A 1 84 ? 3.186 -1.242 -21.523 1.00 91.00 84 GLN A O 1
ATOM 669 N N . ALA A 1 85 ? 3.049 0.927 -22.124 1.00 89.00 85 ALA A N 1
ATOM 670 C CA . ALA A 1 85 ? 2.682 1.424 -20.806 1.00 89.00 85 ALA A CA 1
ATOM 671 C C . ALA A 1 85 ? 1.157 1.444 -20.659 1.00 89.00 85 ALA A C 1
ATOM 673 O O . ALA A 1 85 ? 0.443 1.861 -21.570 1.00 89.00 85 ALA A O 1
ATOM 674 N N . TYR A 1 86 ? 0.673 1.038 -19.489 1.00 87.12 86 TYR A N 1
ATOM 675 C CA . TYR A 1 86 ? -0.715 1.214 -19.080 1.00 87.12 86 TYR A CA 1
ATOM 676 C C . TYR A 1 86 ? -0.751 2.159 -17.883 1.00 87.12 86 TYR A C 1
ATOM 678 O O . TYR A 1 86 ? 0.012 1.977 -16.936 1.00 87.12 86 TYR A O 1
ATOM 686 N N . ILE A 1 87 ? -1.606 3.181 -17.938 1.00 85.75 87 ILE A N 1
ATOM 687 C CA . ILE A 1 87 ? -1.693 4.186 -16.877 1.00 85.75 87 ILE A CA 1
ATOM 688 C C . ILE A 1 87 ? -2.754 3.785 -15.875 1.00 85.75 87 ILE A C 1
ATOM 690 O O . ILE A 1 87 ? -3.938 3.717 -16.199 1.00 85.75 87 ILE A O 1
ATOM 694 N N . PHE A 1 88 ? -2.306 3.582 -14.646 1.00 88.56 88 PHE A N 1
ATOM 695 C CA . PHE A 1 88 ? -3.159 3.446 -13.483 1.00 88.56 88 PHE A CA 1
ATOM 696 C C . PHE A 1 88 ? -3.348 4.817 -12.823 1.00 88.56 88 PHE A C 1
ATOM 698 O O . PHE A 1 88 ? -2.401 5.601 -12.760 1.00 88.56 88 PHE A O 1
ATOM 705 N N . ARG A 1 89 ? -4.575 5.129 -12.394 1.00 83.88 89 ARG A N 1
ATOM 706 C CA . ARG A 1 89 ? -4.948 6.455 -11.860 1.00 83.88 89 ARG A CA 1
ATOM 707 C C . ARG A 1 89 ? -5.587 6.412 -10.478 1.00 83.88 89 ARG A C 1
ATOM 709 O O . ARG A 1 89 ? -5.800 7.469 -9.895 1.00 83.88 89 ARG A O 1
ATOM 716 N N . ASP A 1 90 ? -5.901 5.220 -9.992 1.00 88.12 90 ASP A N 1
ATOM 717 C CA . ASP A 1 90 ? -6.551 5.050 -8.702 1.00 88.12 90 ASP A CA 1
ATOM 718 C C . ASP A 1 90 ? -5.504 4.933 -7.587 1.00 88.12 90 ASP A C 1
ATOM 720 O O . ASP A 1 90 ? -4.299 5.100 -7.807 1.00 88.12 90 ASP A O 1
ATOM 724 N N . TYR A 1 91 ? -5.967 4.677 -6.367 1.00 91.00 91 TYR A N 1
ATOM 725 C CA . TYR A 1 91 ? -5.104 4.581 -5.199 1.00 91.00 91 TYR A CA 1
ATOM 726 C C . TYR A 1 91 ? -4.046 3.478 -5.346 1.00 91.00 91 TYR A C 1
ATOM 728 O O . TYR A 1 91 ? -4.358 2.317 -5.620 1.00 91.00 91 TYR A O 1
ATOM 736 N N . TRP A 1 92 ? -2.788 3.845 -5.110 1.00 92.69 92 TRP A N 1
ATOM 737 C CA . TRP A 1 92 ? -1.664 2.926 -4.992 1.00 92.69 92 TRP A CA 1
ATOM 738 C C . TRP A 1 92 ? -0.678 3.468 -3.965 1.00 92.69 92 TRP A C 1
ATOM 740 O O . TRP A 1 92 ? -0.323 4.644 -4.013 1.00 92.69 92 TRP A O 1
ATOM 750 N N . GLU A 1 93 ? -0.211 2.600 -3.075 1.00 92.00 93 GLU A N 1
ATOM 751 C CA . GLU A 1 93 ? 0.756 2.944 -2.038 1.00 92.00 93 GLU A CA 1
ATOM 752 C C . GLU A 1 93 ? 1.748 1.786 -1.867 1.00 92.00 93 GLU A C 1
ATOM 754 O O . GLU A 1 93 ? 1.352 0.620 -1.789 1.00 92.00 93 GLU A O 1
ATOM 759 N N . ASP A 1 94 ? 3.044 2.097 -1.792 1.00 91.75 94 ASP A N 1
ATOM 760 C CA . ASP A 1 94 ? 4.078 1.116 -1.456 1.00 91.75 94 ASP A CA 1
ATOM 761 C C . ASP A 1 94 ? 4.175 0.951 0.067 1.00 91.75 94 ASP A C 1
ATOM 763 O O . ASP A 1 94 ? 4.800 1.747 0.774 1.00 91.75 94 ASP A O 1
ATOM 767 N N . ILE A 1 95 ? 3.583 -0.124 0.585 1.00 93.75 95 ILE A N 1
ATOM 768 C CA . ILE A 1 95 ? 3.586 -0.466 2.015 1.00 93.75 95 ILE A CA 1
ATOM 769 C C . ILE A 1 95 ? 4.800 -1.315 2.442 1.00 93.75 95 ILE A C 1
ATOM 771 O O . ILE A 1 95 ? 4.756 -1.985 3.471 1.00 93.75 95 ILE A O 1
ATOM 775 N N . GLY A 1 96 ? 5.897 -1.296 1.676 1.00 92.62 96 GLY A N 1
ATOM 776 C CA . GLY A 1 96 ? 7.109 -2.077 1.949 1.00 92.62 96 GLY A CA 1
ATOM 777 C C . GLY A 1 96 ? 7.962 -1.598 3.133 1.00 92.62 96 GLY A C 1
ATOM 778 O O . GLY A 1 96 ? 8.875 -2.307 3.555 1.00 92.62 96 GLY A O 1
ATOM 779 N N . THR A 1 97 ? 7.694 -0.413 3.694 1.00 95.06 97 THR A N 1
ATOM 780 C CA . THR A 1 97 ? 8.408 0.115 4.871 1.00 95.06 97 THR A CA 1
ATOM 781 C C . THR A 1 97 ? 7.492 0.194 6.085 1.00 95.06 97 THR A C 1
ATOM 783 O O . THR A 1 97 ? 6.292 0.398 5.941 1.00 95.06 97 THR A O 1
ATOM 786 N N . ILE A 1 98 ? 8.053 0.134 7.298 1.00 96.44 98 ILE A N 1
ATOM 787 C CA . ILE A 1 98 ? 7.268 0.264 8.542 1.00 96.44 98 ILE A CA 1
ATOM 788 C C . ILE A 1 98 ? 6.451 1.563 8.549 1.00 96.44 98 ILE A C 1
ATOM 790 O O . ILE A 1 98 ? 5.276 1.554 8.902 1.00 96.44 98 ILE A O 1
ATOM 794 N N . LYS A 1 99 ? 7.059 2.680 8.129 1.00 95.94 99 LYS A N 1
ATOM 795 C CA . LYS A 1 99 ? 6.390 3.985 8.105 1.00 95.94 99 LYS A CA 1
ATOM 796 C C . LYS A 1 99 ? 5.249 4.022 7.089 1.00 95.94 99 LYS A C 1
ATOM 798 O O . LYS A 1 99 ? 4.176 4.510 7.426 1.00 95.94 99 LYS A O 1
ATOM 803 N N . SER A 1 100 ? 5.471 3.532 5.867 1.00 95.25 100 SER A N 1
ATOM 804 C CA . SER A 1 100 ? 4.422 3.534 4.842 1.00 95.25 100 SER A CA 1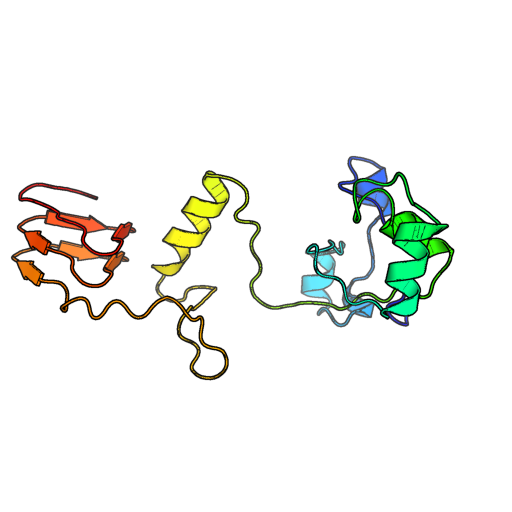
ATOM 805 C C . SER A 1 100 ? 3.296 2.565 5.188 1.00 95.25 100 SER A C 1
ATOM 807 O O . SER A 1 100 ? 2.134 2.938 5.081 1.00 95.25 100 SER A O 1
ATOM 809 N N . PHE A 1 101 ? 3.622 1.387 5.724 1.00 96.69 101 PHE A N 1
ATOM 810 C CA . PHE A 1 101 ? 2.639 0.449 6.260 1.00 96.69 101 PHE A CA 1
ATOM 811 C C . PHE A 1 101 ? 1.782 1.083 7.364 1.00 96.69 101 PHE A C 1
ATOM 813 O O . PHE A 1 101 ? 0.557 1.027 7.298 1.00 96.69 101 PHE A O 1
ATOM 820 N N . TYR A 1 102 ? 2.408 1.717 8.359 1.00 96.25 102 TYR A N 1
ATOM 821 C CA . TYR A 1 102 ? 1.707 2.379 9.462 1.00 96.25 102 TYR A CA 1
ATOM 822 C C . TYR A 1 102 ? 0.766 3.483 8.964 1.00 96.25 102 TYR A C 1
ATOM 824 O O . TYR A 1 102 ? -0.423 3.468 9.275 1.00 96.25 102 TYR A O 1
ATOM 832 N N . ASN A 1 103 ? 1.280 4.392 8.132 1.00 96.12 103 ASN A N 1
ATOM 833 C CA . ASN A 1 103 ? 0.502 5.506 7.595 1.00 96.12 103 ASN A CA 1
ATOM 834 C C . ASN A 1 103 ? -0.672 5.026 6.732 1.00 96.12 103 ASN A C 1
ATOM 836 O O . ASN A 1 103 ? -1.773 5.545 6.870 1.00 96.12 103 ASN A O 1
ATOM 840 N N . ALA A 1 104 ? -0.452 4.035 5.861 1.00 96.38 104 ALA A N 1
ATOM 841 C CA . ALA A 1 104 ? -1.498 3.500 4.994 1.00 96.38 104 ALA A CA 1
ATOM 842 C C . ALA A 1 104 ? -2.622 2.830 5.793 1.00 96.38 104 ALA A C 1
ATOM 844 O O . ALA A 1 104 ? -3.786 2.962 5.431 1.00 96.38 104 ALA A O 1
ATOM 845 N N . ASN A 1 105 ? -2.288 2.145 6.893 1.00 96.38 105 ASN A N 1
ATOM 846 C CA . ASN A 1 105 ? -3.298 1.581 7.784 1.00 96.38 105 ASN A CA 1
ATOM 847 C C . ASN A 1 105 ? -4.084 2.691 8.489 1.00 96.38 105 ASN A C 1
ATOM 849 O O . ASN A 1 105 ? -5.304 2.695 8.407 1.00 96.38 105 ASN A O 1
ATOM 853 N N . LEU A 1 106 ? -3.430 3.657 9.136 1.00 96.50 106 LEU A N 1
ATOM 854 C CA . LEU A 1 106 ? -4.156 4.718 9.848 1.00 96.50 106 LEU A CA 1
ATOM 855 C C . LEU A 1 106 ? -4.982 5.624 8.930 1.00 96.50 106 LEU A C 1
ATOM 857 O O . LEU A 1 106 ? -6.041 6.085 9.337 1.00 96.50 106 LEU A O 1
ATOM 861 N N . ALA A 1 107 ? -4.569 5.809 7.674 1.00 96.06 107 ALA A N 1
ATOM 862 C CA . ALA A 1 107 ? -5.356 6.542 6.681 1.00 96.06 107 ALA A CA 1
ATOM 863 C C . ALA A 1 107 ? -6.746 5.923 6.426 1.00 96.06 107 ALA A C 1
ATOM 865 O O . ALA A 1 107 ? -7.645 6.606 5.946 1.00 96.06 107 ALA A O 1
ATOM 866 N N . LEU A 1 108 ? -6.957 4.644 6.765 1.00 95.75 108 LEU A N 1
ATOM 867 C CA . LEU A 1 108 ? -8.273 4.002 6.681 1.00 95.75 108 LEU A CA 1
ATOM 868 C C . LEU A 1 108 ? -9.273 4.575 7.689 1.00 95.75 108 LEU A C 1
ATOM 870 O O . LEU A 1 108 ? -10.472 4.376 7.518 1.00 95.75 108 LEU A O 1
ATOM 874 N N . THR A 1 109 ? -8.796 5.227 8.754 1.00 95.75 109 THR A N 1
ATOM 875 C CA . THR A 1 109 ? -9.657 5.804 9.791 1.00 95.75 109 THR A CA 1
ATOM 876 C C . THR A 1 109 ? -10.079 7.245 9.499 1.00 95.75 109 THR A C 1
ATOM 878 O O . THR A 1 109 ? -10.855 7.817 10.264 1.00 95.75 109 THR A O 1
ATOM 881 N N . GLU A 1 110 ? -9.591 7.825 8.398 1.00 94.56 110 GLU A N 1
ATOM 882 C CA . GLU A 1 110 ? -10.014 9.138 7.909 1.00 94.56 110 GLU A CA 1
ATOM 883 C C . GLU A 1 110 ? -11.502 9.128 7.513 1.00 94.56 110 GLU A C 1
ATOM 885 O O . GLU A 1 110 ? -12.037 8.106 7.089 1.00 94.56 110 GLU A O 1
ATOM 890 N N . GLU A 1 111 ? -12.171 10.284 7.606 1.00 90.50 111 GLU A N 1
ATOM 891 C CA . GLU A 1 111 ? -13.591 10.429 7.232 1.00 90.50 111 GLU A CA 1
ATOM 892 C C . GLU A 1 111 ? -13.850 10.053 5.761 1.00 90.50 111 GLU A C 1
ATOM 894 O O . GLU A 1 111 ? -14.865 9.439 5.438 1.00 90.50 111 GLU A O 1
ATOM 899 N N . PHE A 1 112 ? -12.904 10.391 4.880 1.00 91.69 112 PHE A N 1
ATOM 900 C CA . PHE A 1 112 ? -12.930 10.061 3.456 1.00 91.69 112 PHE A CA 1
ATOM 901 C C . PHE A 1 112 ? -11.631 9.341 3.079 1.00 91.69 112 PHE A C 1
ATOM 903 O O . PHE A 1 112 ? -10.705 9.978 2.563 1.00 91.69 112 PHE A O 1
ATOM 910 N N . PRO A 1 113 ? -11.522 8.031 3.363 1.00 91.44 113 PRO A N 1
ATOM 911 C CA . PRO A 1 113 ? -10.294 7.303 3.117 1.00 91.44 113 PRO A CA 1
ATOM 912 C C . PRO A 1 113 ? -10.044 7.200 1.611 1.00 91.44 113 PRO A C 1
ATOM 914 O O . PRO A 1 113 ? -10.948 6.996 0.804 1.00 91.44 113 PRO A O 1
ATOM 917 N N . LYS A 1 114 ? -8.775 7.302 1.212 1.00 90.31 114 LYS A N 1
ATOM 918 C CA . LYS A 1 114 ? -8.381 7.161 -0.202 1.00 90.31 114 LYS A CA 1
ATOM 919 C C . LYS A 1 114 ? -8.514 5.724 -0.721 1.00 90.31 114 LYS A C 1
ATOM 921 O O . LYS A 1 114 ? -8.435 5.506 -1.928 1.00 90.31 114 LYS A 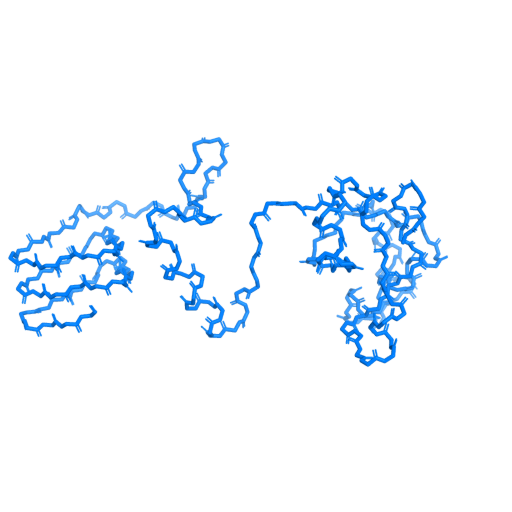O 1
ATOM 926 N N . PHE A 1 115 ? -8.664 4.760 0.186 1.00 93.12 115 PHE A N 1
ATOM 927 C CA . PHE A 1 115 ? -8.780 3.337 -0.097 1.00 93.12 115 PHE A CA 1
ATOM 928 C C . PHE A 1 115 ? -9.817 2.693 0.820 1.00 93.12 115 PHE A C 1
ATOM 930 O O . PHE A 1 115 ? -9.809 2.914 2.029 1.00 93.12 115 PHE A O 1
ATOM 937 N N . GLU A 1 116 ? -10.664 1.842 0.248 1.00 90.38 116 GLU A N 1
ATOM 938 C CA . GLU A 1 116 ? -11.743 1.164 0.958 1.00 90.38 116 GLU A CA 1
ATOM 939 C C . GLU A 1 116 ? -11.675 -0.345 0.706 1.00 90.38 116 GLU A C 1
ATOM 941 O O . GLU A 1 116 ? -11.606 -0.806 -0.432 1.00 90.38 116 GLU A O 1
ATOM 946 N N . PHE A 1 117 ? -11.747 -1.142 1.775 1.00 89.88 117 PHE A N 1
ATOM 947 C CA . PHE A 1 117 ? -11.796 -2.606 1.659 1.00 89.88 117 PHE A CA 1
ATOM 948 C C . PHE A 1 117 ? -13.168 -3.141 1.220 1.00 89.88 117 PHE A C 1
ATOM 950 O O . PHE A 1 117 ? -13.274 -4.305 0.829 1.00 89.88 117 PHE A O 1
ATOM 957 N N . TYR A 1 118 ? -14.219 -2.326 1.327 1.00 82.06 118 TYR A N 1
ATOM 958 C CA . TYR A 1 118 ? -15.614 -2.768 1.290 1.00 82.06 118 TYR A CA 1
ATOM 959 C C . TYR A 1 118 ? -16.381 -2.354 0.022 1.00 82.06 118 TYR A C 1
ATOM 961 O O . TYR A 1 118 ? -17.606 -2.245 0.065 1.00 82.06 118 TYR A O 1
ATOM 969 N N . ASP A 1 119 ? -15.702 -2.192 -1.121 1.00 87.94 119 ASP A N 1
ATOM 970 C CA . ASP A 1 119 ? -16.394 -2.012 -2.407 1.00 87.94 119 ASP A CA 1
ATOM 971 C C . ASP A 1 119 ? -17.184 -3.291 -2.772 1.00 87.94 119 ASP A C 1
ATOM 973 O O . ASP A 1 119 ? -16.581 -4.346 -3.002 1.00 87.94 119 ASP A O 1
ATOM 977 N N . PRO A 1 120 ? -18.529 -3.237 -2.872 1.00 87.19 120 PRO A N 1
ATOM 978 C CA . PRO A 1 120 ? -19.345 -4.405 -3.199 1.00 87.19 120 PRO A CA 1
ATOM 979 C 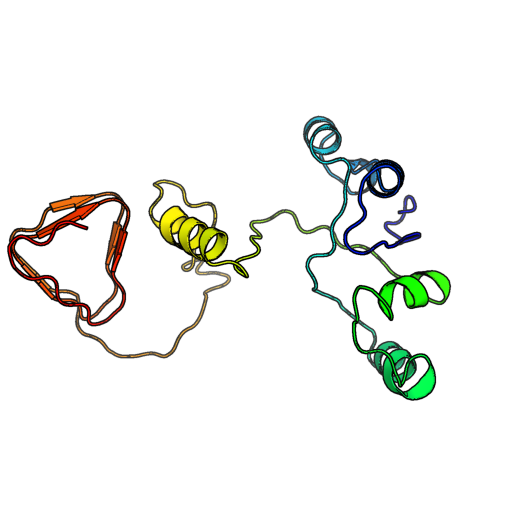C . PRO A 1 120 ? -19.109 -4.954 -4.616 1.00 87.19 120 PRO A C 1
ATOM 981 O O . PRO A 1 120 ? -19.481 -6.094 -4.892 1.00 87.19 120 PRO A O 1
ATOM 984 N N . LYS A 1 121 ? -18.520 -4.173 -5.530 1.00 91.94 121 LYS A N 1
ATOM 985 C CA . LYS A 1 121 ? -18.211 -4.608 -6.902 1.00 91.94 121 LYS A CA 1
ATOM 986 C C . LYS A 1 121 ? -16.901 -5.384 -6.976 1.00 91.94 121 LYS A C 1
ATOM 988 O O . LYS A 1 121 ? -16.786 -6.309 -7.779 1.00 91.94 121 LYS A O 1
ATOM 993 N N . THR A 1 122 ? -15.927 -5.010 -6.152 1.00 89.44 122 THR A N 1
ATOM 994 C CA . THR A 1 122 ? -14.590 -5.618 -6.104 1.00 89.44 122 THR A CA 1
ATOM 995 C C . THR A 1 122 ? -14.148 -5.819 -4.653 1.00 89.44 122 THR A C 1
ATOM 997 O O . THR A 1 122 ? -13.214 -5.158 -4.196 1.00 89.44 122 THR A O 1
ATOM 1000 N N . PRO A 1 123 ? -14.818 -6.714 -3.905 1.00 89.75 123 PRO A N 1
ATOM 1001 C CA . PRO A 1 123 ? -14.542 -6.885 -2.487 1.00 89.75 123 PRO A CA 1
ATOM 1002 C C . PRO A 1 123 ? -13.181 -7.543 -2.255 1.00 89.75 123 PRO A C 1
ATOM 1004 O O . PRO A 1 123 ? -12.775 -8.463 -2.975 1.00 89.75 123 PRO A O 1
ATOM 1007 N N . PHE A 1 124 ? -12.508 -7.118 -1.188 1.00 91.75 124 PHE A N 1
ATOM 1008 C CA . PHE A 1 124 ? -11.332 -7.811 -0.676 1.00 91.75 124 PHE A CA 1
ATOM 1009 C C . PHE A 1 124 ? -11.760 -8.977 0.213 1.00 91.75 124 PHE A C 1
ATOM 1011 O O . PHE A 1 124 ? -12.528 -8.819 1.161 1.00 91.75 124 PHE A O 1
ATOM 1018 N N . TYR A 1 125 ? -11.237 -10.165 -0.082 1.00 91.06 125 TYR A N 1
ATOM 1019 C CA . TYR A 1 125 ? -11.561 -11.374 0.666 1.00 91.06 125 TYR A CA 1
ATOM 1020 C C . TYR A 1 125 ? -10.502 -11.691 1.721 1.00 91.06 125 TYR A C 1
ATOM 1022 O O . TYR A 1 125 ? -9.301 -11.542 1.502 1.00 91.06 125 TYR A O 1
ATOM 1030 N N . THR A 1 126 ? -10.966 -12.207 2.856 1.00 92.62 126 THR A N 1
ATOM 1031 C CA . THR A 1 126 ? -10.143 -12.794 3.917 1.00 92.62 126 THR A CA 1
ATOM 1032 C C . THR A 1 126 ? -10.808 -14.069 4.438 1.00 92.62 126 THR A C 1
ATOM 1034 O O . THR A 1 126 ? -11.933 -14.401 4.060 1.00 92.62 126 THR A O 1
ATOM 1037 N N . SER A 1 127 ? -10.112 -14.817 5.292 1.00 92.69 127 SER A N 1
ATOM 1038 C CA . SER A 1 127 ? -10.649 -16.042 5.888 1.00 92.69 127 SER A CA 1
ATOM 1039 C C . SER A 1 127 ? -11.914 -15.742 6.713 1.00 92.69 127 SER A C 1
ATOM 1041 O O . SER A 1 127 ? -11.873 -14.856 7.569 1.00 92.69 127 SER A O 1
ATOM 1043 N N . PRO A 1 128 ? -13.029 -16.475 6.519 1.00 91.69 128 PRO A N 1
ATOM 1044 C CA . PRO A 1 128 ? -14.200 -16.338 7.377 1.00 91.69 128 PRO A CA 1
ATOM 1045 C C . PRO A 1 128 ? -13.893 -16.934 8.755 1.00 91.69 128 PRO A C 1
ATOM 1047 O O . PRO A 1 128 ? -13.583 -18.118 8.880 1.00 91.69 128 PRO A O 1
ATOM 1050 N N . ARG A 1 129 ? -13.968 -16.113 9.807 1.00 91.62 129 ARG A N 1
ATOM 1051 C CA . ARG A 1 129 ? -13.576 -16.520 11.172 1.00 91.62 129 ARG A CA 1
ATOM 1052 C C . ARG A 1 129 ? -14.729 -16.683 12.154 1.00 91.62 129 ARG A C 1
ATOM 1054 O O . ARG A 1 129 ? -14.483 -17.144 13.264 1.00 91.62 129 ARG A O 1
ATOM 1061 N N . PHE A 1 130 ? -15.946 -16.290 11.772 1.00 94.12 130 PHE A N 1
ATOM 1062 C CA . PHE A 1 130 ? -17.151 -16.373 12.612 1.00 94.12 130 PHE A CA 1
ATOM 1063 C C . PHE A 1 130 ? -16.946 -15.808 14.031 1.00 94.12 130 PHE A C 1
ATOM 1065 O O . PHE A 1 130 ? -17.439 -16.357 15.015 1.00 94.12 130 PHE A O 1
ATOM 1072 N N . LEU A 1 131 ? -16.169 -14.726 14.144 1.00 96.69 131 LEU A N 1
ATOM 1073 C CA . LEU A 1 131 ? -15.927 -14.063 15.420 1.00 96.69 131 LEU A CA 1
ATOM 1074 C C . LEU A 1 131 ? -17.200 -13.358 15.900 1.00 96.69 131 LEU A C 1
ATOM 1076 O O . LEU A 1 131 ? -17.954 -12.839 15.073 1.00 96.69 131 LEU A O 1
ATOM 1080 N N . PRO A 1 132 ? -17.439 -13.301 17.221 1.00 96.88 132 PRO A N 1
ATOM 1081 C CA . PRO A 1 132 ? -18.562 -12.543 17.745 1.00 96.88 132 PRO A CA 1
ATOM 1082 C C . PRO A 1 132 ? -18.380 -11.041 17.462 1.00 96.88 132 PRO A C 1
ATOM 1084 O O . PRO A 1 132 ? -17.248 -10.572 17.275 1.00 96.88 132 PRO A O 1
ATOM 1087 N N . PRO A 1 133 ? -19.471 -10.256 17.475 1.00 97.75 133 PRO A N 1
ATOM 1088 C CA . PRO A 1 133 ? -19.378 -8.804 17.514 1.00 97.75 133 PRO A CA 1
ATOM 1089 C C . PRO A 1 133 ? -18.520 -8.338 18.694 1.00 97.75 133 PRO A C 1
ATOM 1091 O O . PRO A 1 133 ? -18.500 -8.967 19.754 1.00 97.75 133 PRO A O 1
ATOM 1094 N N . THR A 1 134 ? -17.811 -7.231 18.505 1.00 98.12 134 THR A N 1
ATOM 1095 C CA . THR A 1 134 ? -16.970 -6.646 19.551 1.00 98.12 134 THR A CA 1
ATOM 1096 C C . THR A 1 134 ? -17.811 -6.100 20.698 1.00 98.12 134 THR A C 1
ATOM 1098 O O . THR A 1 134 ? -18.831 -5.448 20.476 1.00 98.12 134 THR A O 1
ATOM 1101 N N . LYS A 1 135 ? -17.367 -6.356 21.933 1.00 98.25 135 LYS A N 1
ATOM 1102 C CA . LYS A 1 135 ? -17.982 -5.824 23.151 1.00 98.25 135 LYS A CA 1
ATOM 1103 C C . LYS A 1 135 ? -17.231 -4.577 23.613 1.00 98.25 135 LYS A C 1
ATOM 1105 O O . LYS A 1 135 ? -16.012 -4.618 23.770 1.00 98.25 135 LYS A O 1
ATOM 1110 N N . ILE A 1 136 ? -17.973 -3.503 23.866 1.00 98.12 136 ILE A N 1
ATOM 1111 C CA . ILE A 1 136 ? -17.449 -2.201 24.292 1.00 98.12 136 ILE A CA 1
ATOM 1112 C C . ILE A 1 136 ? -18.192 -1.789 25.562 1.00 98.12 136 ILE A C 1
ATOM 1114 O O . ILE A 1 136 ? -19.421 -1.841 25.594 1.00 98.12 136 ILE A O 1
ATOM 1118 N N . ASP A 1 137 ? -17.452 -1.414 26.600 1.00 97.81 137 ASP A N 1
ATOM 1119 C CA . ASP A 1 137 ? -17.983 -1.055 27.914 1.00 97.81 137 ASP A CA 1
ATOM 1120 C C . ASP A 1 137 ? -17.333 0.242 28.410 1.00 97.81 137 ASP A C 1
ATOM 1122 O O . ASP A 1 137 ? -16.154 0.258 28.748 1.00 97.81 137 ASP A O 1
ATOM 1126 N N . ASN A 1 138 ? -18.096 1.339 28.421 1.00 97.19 138 ASN A N 1
ATOM 1127 C CA . ASN A 1 138 ? -17.655 2.662 28.885 1.00 97.19 138 ASN A CA 1
ATOM 1128 C C . ASN A 1 138 ? -16.350 3.188 28.232 1.00 97.19 138 ASN A C 1
ATOM 1130 O O . ASN A 1 138 ? -15.460 3.686 28.918 1.00 97.19 138 ASN A O 1
ATOM 1134 N N . CYS A 1 139 ? -16.220 3.085 26.906 1.00 97.75 139 CYS A N 1
ATOM 1135 C CA . CYS A 1 139 ? -15.034 3.543 26.167 1.00 97.75 139 CYS A CA 1
ATOM 1136 C C . CYS A 1 139 ? -15.284 4.844 25.390 1.00 97.75 139 CYS A C 1
ATOM 1138 O O . CYS A 1 139 ? -16.402 5.102 24.939 1.00 97.75 139 CYS A O 1
ATOM 1140 N N . LYS A 1 140 ? -14.221 5.620 25.153 1.00 97.88 140 LYS A N 1
ATOM 1141 C CA . LYS A 1 140 ? -14.205 6.730 24.186 1.00 97.88 140 LYS A CA 1
ATOM 1142 C C . LYS A 1 140 ? -13.483 6.277 22.923 1.00 97.88 140 LYS A C 1
ATOM 1144 O O . LYS A 1 140 ? -12.331 5.871 23.003 1.00 97.88 140 LYS A O 1
ATOM 1149 N N . ILE A 1 141 ? -14.154 6.329 21.777 1.00 97.81 141 ILE A N 1
ATOM 1150 C CA . ILE A 1 141 ? -13.597 5.885 20.494 1.00 97.81 141 ILE A CA 1
ATOM 1151 C C . ILE A 1 141 ? -13.774 7.009 19.481 1.00 97.81 141 ILE A C 1
ATOM 1153 O O . ILE A 1 141 ? -14.891 7.498 19.306 1.00 97.81 141 ILE A O 1
ATOM 1157 N N . LYS A 1 142 ? -12.685 7.417 18.831 1.00 97.50 142 LYS A N 1
ATOM 1158 C CA . LYS A 1 142 ? -12.667 8.504 17.850 1.00 97.50 142 LYS A CA 1
ATOM 1159 C C . LYS A 1 142 ? -11.705 8.173 16.710 1.00 97.50 142 LYS A C 1
ATOM 1161 O O . LYS A 1 142 ? -10.600 7.710 16.964 1.00 97.50 142 LYS A O 1
ATOM 1166 N N . ASP A 1 143 ? -12.127 8.405 15.468 1.00 96.69 143 ASP A N 1
ATOM 1167 C CA . ASP A 1 143 ? -11.309 8.202 14.260 1.00 96.69 143 ASP A CA 1
ATOM 1168 C C . ASP A 1 143 ? -10.606 6.831 14.246 1.00 96.69 143 ASP A C 1
ATOM 1170 O O . ASP A 1 143 ? -9.401 6.731 14.026 1.00 96.69 143 ASP A O 1
ATOM 1174 N N . ALA A 1 144 ? -11.339 5.760 14.565 1.00 97.25 144 ALA A N 1
ATOM 1175 C CA . ALA A 1 144 ? -10.767 4.438 14.806 1.00 97.25 144 ALA A CA 1
ATOM 1176 C C . ALA A 1 144 ? -11.595 3.307 14.185 1.00 97.25 144 ALA A C 1
ATOM 1178 O O . ALA A 1 144 ? -12.822 3.383 14.101 1.00 97.25 144 ALA A O 1
ATOM 1179 N N . ILE A 1 145 ? -10.918 2.218 13.812 1.00 97.06 145 ILE A N 1
ATOM 1180 C CA . ILE A 1 145 ? -11.545 0.990 13.302 1.00 97.06 145 ILE A CA 1
ATOM 1181 C C . ILE A 1 145 ? -11.377 -0.121 14.333 1.00 97.06 145 ILE A C 1
ATOM 1183 O O . ILE A 1 145 ? -10.260 -0.451 14.729 1.00 97.06 145 ILE A O 1
ATOM 1187 N N . ILE A 1 146 ? -12.488 -0.744 14.730 1.00 97.81 146 ILE A N 1
ATOM 1188 C CA . ILE A 1 146 ? -12.490 -1.864 15.673 1.00 97.81 146 ILE A CA 1
ATOM 1189 C C . ILE A 1 146 ? -12.934 -3.140 14.958 1.00 97.81 146 ILE A C 1
ATOM 1191 O O . ILE A 1 146 ? -14.084 -3.268 14.539 1.0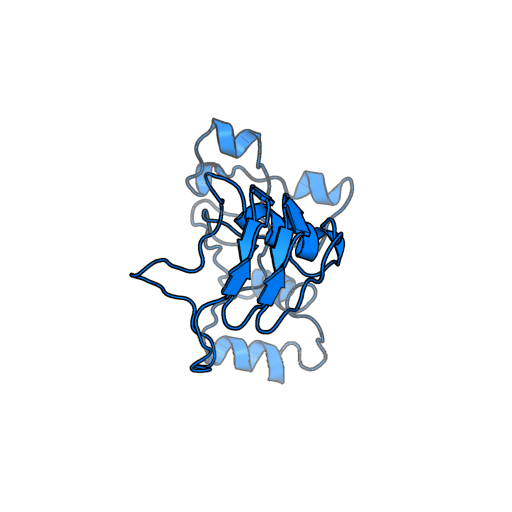0 97.81 146 ILE A O 1
ATOM 1195 N N . SER A 1 147 ? -12.018 -4.099 14.837 1.00 96.94 147 SER A N 1
ATOM 1196 C CA . SER A 1 147 ? -12.287 -5.405 14.223 1.00 96.94 147 SER A CA 1
ATOM 1197 C C . SER A 1 147 ? -13.181 -6.282 15.107 1.00 96.94 147 SER A C 1
ATOM 1199 O O . SER A 1 147 ? -13.470 -5.944 16.253 1.00 96.94 147 SER A O 1
ATOM 1201 N N . HIS A 1 148 ? -13.608 -7.437 14.592 1.00 97.12 148 HIS A N 1
ATOM 1202 C CA . HIS A 1 148 ? -14.452 -8.392 15.316 1.00 97.12 148 HIS A CA 1
ATOM 1203 C C . HIS A 1 148 ? -13.740 -9.107 16.481 1.00 97.12 148 HIS A C 1
ATOM 1205 O O . HIS A 1 148 ? -12.523 -9.308 16.485 1.00 97.12 148 HIS A O 1
ATOM 1211 N N . GLY A 1 149 ? -14.532 -9.586 17.444 1.00 97.50 149 GLY A N 1
ATOM 1212 C CA . GLY A 1 149 ? -14.069 -10.403 18.565 1.00 97.50 149 GLY A CA 1
ATOM 1213 C C . GLY A 1 149 ? -13.301 -9.651 19.653 1.00 97.50 149 GLY A C 1
ATOM 1214 O O . GLY A 1 149 ? -12.677 -10.304 20.488 1.00 97.50 149 GLY A O 1
ATOM 1215 N N . CYS A 1 150 ? -13.316 -8.319 19.652 1.00 98.25 150 CYS A N 1
ATOM 1216 C CA . CYS A 1 150 ? -12.592 -7.519 20.635 1.00 98.25 150 CYS A CA 1
ATOM 1217 C C . CYS A 1 150 ? -13.398 -7.323 21.931 1.00 98.25 150 CYS A C 1
ATOM 1219 O O . CYS A 1 150 ? -14.629 -7.425 21.948 1.00 98.25 150 CYS A O 1
ATOM 1221 N N . PHE A 1 151 ? -12.686 -7.020 23.017 1.00 98.25 151 PHE A N 1
ATOM 1222 C CA . PHE A 1 151 ? -13.254 -6.617 24.305 1.00 98.25 151 PHE A CA 1
ATOM 1223 C C . PHE A 1 151 ? -12.570 -5.341 24.781 1.00 98.25 151 PHE A C 1
ATOM 1225 O O . PHE A 1 151 ? -11.375 -5.356 25.063 1.00 98.25 151 PHE A O 1
ATOM 1232 N N . LEU A 1 152 ? -13.321 -4.248 24.845 1.00 98.31 152 LEU A N 1
ATOM 1233 C CA . LEU A 1 152 ? -12.836 -2.947 25.293 1.00 98.31 152 LEU A CA 1
ATOM 1234 C C . LEU A 1 152 ? -13.594 -2.561 26.565 1.00 98.31 152 LEU A C 1
ATOM 1236 O O . LEU A 1 152 ? -14.826 -2.640 26.586 1.00 98.31 152 LEU A O 1
ATOM 1240 N N . ARG A 1 153 ? -12.870 -2.165 27.614 1.00 98.19 153 ARG A N 1
ATOM 1241 C CA . ARG A 1 153 ? -13.444 -1.715 28.886 1.00 98.19 153 ARG A CA 1
ATOM 1242 C C . ARG A 1 153 ? -12.739 -0.458 29.374 1.00 98.19 153 ARG A C 1
ATOM 1244 O O . ARG A 1 153 ? -11.532 -0.491 29.566 1.00 98.19 153 ARG A O 1
ATOM 1251 N N . GLU A 1 154 ? -13.505 0.598 29.643 1.00 98.12 154 GLU A N 1
ATOM 1252 C CA . GLU A 1 154 ? -13.049 1.815 30.331 1.00 98.12 154 GLU A CA 1
ATOM 1253 C C . GLU A 1 154 ? -11.741 2.382 29.748 1.00 98.12 154 GLU A C 1
ATOM 1255 O O . GLU A 1 154 ? -10.795 2.686 30.473 1.00 98.12 154 GLU A O 1
ATOM 1260 N N . CYS A 1 155 ? -11.676 2.482 28.418 1.00 98.00 155 CYS A N 1
ATOM 1261 C CA . CYS A 1 155 ? -10.476 2.875 27.679 1.00 98.00 155 CYS A CA 1
ATOM 1262 C C . CYS A 1 155 ? -10.761 3.989 26.659 1.00 98.00 155 CYS A C 1
ATOM 1264 O O . CYS A 1 155 ? -11.913 4.213 26.266 1.00 98.00 155 CYS A O 1
ATOM 1266 N N . THR A 1 156 ? -9.702 4.656 26.202 1.00 98.50 156 THR A N 1
ATOM 1267 C CA . THR A 1 156 ? -9.746 5.657 25.127 1.00 98.50 156 THR A CA 1
ATOM 1268 C C . THR A 1 156 ? -8.988 5.128 23.913 1.00 98.50 156 THR A C 1
ATOM 1270 O O . THR A 1 156 ? -7.887 4.607 24.059 1.00 98.50 156 THR A O 1
ATOM 1273 N N . VAL A 1 157 ? -9.593 5.223 22.729 1.00 98.25 157 VAL A N 1
ATOM 1274 C CA . VAL A 1 157 ? -8.993 4.839 21.446 1.00 98.25 157 VAL A CA 1
ATOM 1275 C C . VAL A 1 157 ? -9.190 5.987 20.461 1.00 98.25 157 VAL A C 1
ATOM 1277 O O . VAL A 1 157 ? -10.325 6.286 20.082 1.00 98.25 157 VAL A O 1
ATOM 1280 N N . GLU A 1 158 ? -8.103 6.619 20.041 1.00 97.94 158 GLU A N 1
ATOM 1281 C CA . GLU A 1 158 ? -8.078 7.708 19.071 1.00 97.94 158 GLU A CA 1
ATOM 1282 C C . GLU A 1 158 ? -7.131 7.372 17.911 1.00 97.94 158 GLU A C 1
ATOM 1284 O O . GLU A 1 158 ? -6.052 6.821 18.109 1.00 97.94 158 GLU A O 1
ATOM 1289 N N . HIS A 1 159 ? -7.552 7.669 16.677 1.00 97.50 159 HIS A N 1
ATOM 1290 C CA . HIS A 1 159 ? -6.722 7.538 15.472 1.00 97.50 159 HIS A CA 1
ATOM 1291 C C . HIS A 1 159 ? -5.980 6.190 15.356 1.00 97.50 159 HIS A C 1
ATOM 1293 O O . HIS A 1 159 ? -4.773 6.129 15.118 1.00 97.50 159 HIS A O 1
ATOM 1299 N N . SER A 1 160 ? -6.715 5.095 15.571 1.00 97.56 160 SER A N 1
ATOM 1300 C CA . SER A 1 160 ? -6.147 3.763 15.800 1.00 97.56 160 SER A CA 1
ATOM 1301 C C . SER A 1 160 ? -6.936 2.650 15.109 1.00 97.56 160 SER A C 1
ATOM 1303 O O . SER A 1 160 ? -8.150 2.735 14.916 1.00 97.56 160 SER A O 1
ATOM 1305 N N . ILE A 1 161 ? -6.254 1.547 14.785 1.00 97.81 161 ILE A N 1
ATOM 1306 C CA . ILE A 1 161 ? -6.884 0.321 14.276 1.00 97.81 161 ILE A CA 1
ATOM 1307 C C . ILE A 1 161 ? -6.674 -0.812 15.268 1.00 97.81 161 ILE A C 1
ATOM 1309 O O . ILE A 1 161 ? -5.550 -1.238 15.530 1.00 97.81 161 ILE A O 1
ATOM 1313 N N . ILE A 1 162 ? -7.779 -1.343 15.783 1.00 98.00 162 ILE A N 1
ATOM 1314 C CA . ILE A 1 162 ? -7.786 -2.462 16.718 1.00 98.00 162 ILE A CA 1
ATOM 1315 C C . ILE A 1 162 ? -8.075 -3.746 15.944 1.00 98.00 162 ILE A C 1
ATOM 1317 O O . ILE A 1 162 ? -9.184 -3.968 15.448 1.00 98.00 162 ILE A O 1
ATOM 1321 N N . GLY A 1 163 ? -7.051 -4.595 15.835 1.00 97.31 163 GLY A N 1
ATOM 1322 C CA . GLY A 1 163 ? -7.127 -5.888 15.157 1.00 97.31 163 GLY A CA 1
ATOM 1323 C C . GLY A 1 163 ? -8.020 -6.894 15.886 1.00 97.31 163 GLY A C 1
ATOM 1324 O O . GLY A 1 163 ? -8.358 -6.725 17.059 1.00 97.31 163 GLY A O 1
ATOM 1325 N N . GLU A 1 164 ? -8.408 -7.959 15.188 1.00 97.06 164 GLU A N 1
ATOM 1326 C CA . GLU A 1 164 ? -9.305 -8.989 15.721 1.00 97.06 164 GLU A CA 1
ATOM 1327 C C . GLU A 1 164 ? -8.843 -9.556 17.073 1.00 97.06 164 GLU A C 1
ATOM 1329 O O . GLU A 1 164 ? -7.653 -9.792 17.283 1.00 97.06 164 GLU A O 1
ATOM 1334 N N . ARG A 1 165 ? -9.799 -9.903 17.946 1.00 97.62 165 ARG A N 1
ATOM 1335 C CA . ARG A 1 165 ? -9.551 -10.556 19.254 1.00 97.62 165 ARG A CA 1
ATOM 1336 C C . ARG A 1 165 ? -8.751 -9.725 20.267 1.00 97.62 165 ARG A C 1
ATOM 1338 O O . ARG A 1 165 ? -8.334 -10.268 21.292 1.00 97.62 165 ARG A O 1
ATOM 1345 N N . SER A 1 166 ? -8.556 -8.433 20.020 1.00 98.06 166 SER A N 1
ATOM 1346 C CA . SER A 1 166 ? -7.843 -7.551 20.948 1.00 98.06 166 SER A CA 1
ATOM 1347 C C . SER A 1 166 ? -8.619 -7.346 22.251 1.00 98.06 166 SER A C 1
ATOM 1349 O O . SER A 1 166 ? -9.853 -7.323 22.266 1.00 98.06 166 SER A O 1
ATOM 1351 N N . ARG A 1 167 ? -7.886 -7.180 23.354 1.00 97.88 167 ARG A N 1
ATOM 1352 C CA . ARG A 1 167 ? -8.441 -6.869 24.676 1.00 97.88 167 ARG A CA 1
ATOM 1353 C C . ARG A 1 167 ? -7.798 -5.598 25.208 1.00 97.88 167 ARG A C 1
ATOM 1355 O O . ARG A 1 167 ? -6.580 -5.572 25.353 1.00 97.88 167 ARG A O 1
ATOM 1362 N N . LEU A 1 168 ? -8.611 -4.579 25.470 1.00 97.62 168 LEU A N 1
ATOM 1363 C CA . LEU A 1 168 ? -8.191 -3.329 26.100 1.00 97.62 168 LEU A CA 1
ATOM 1364 C C . LEU A 1 168 ? -8.866 -3.230 27.466 1.00 97.62 168 LEU A C 1
ATOM 1366 O O . LEU A 1 168 ? -10.097 -3.224 27.552 1.00 97.62 168 LEU A O 1
ATOM 1370 N N . ASP A 1 169 ? -8.046 -3.203 28.511 1.00 96.56 169 ASP A N 1
ATOM 1371 C CA . ASP A 1 169 ? -8.492 -3.105 29.897 1.00 96.56 169 ASP A CA 1
ATOM 1372 C C . ASP A 1 169 ? -8.613 -1.641 30.355 1.00 96.56 169 ASP A C 1
ATOM 1374 O O . ASP A 1 169 ? -8.249 -0.701 29.642 1.00 96.56 169 ASP A O 1
ATOM 1378 N N . CYS A 1 170 ? -9.147 -1.467 31.564 1.00 97.06 170 CYS A N 1
ATOM 1379 C CA . CYS A 1 170 ? -9.426 -0.164 32.160 1.00 97.06 170 CYS A CA 1
ATOM 1380 C C . CYS A 1 170 ? -8.173 0.727 32.207 1.00 97.06 170 CYS A C 1
ATOM 1382 O O . CYS A 1 170 ? -7.099 0.288 32.624 1.00 97.06 170 CYS A O 1
ATOM 1384 N N . GLY A 1 171 ? -8.332 1.986 31.796 1.00 93.94 171 GLY A N 1
ATOM 1385 C CA . GLY A 1 171 ? -7.282 3.004 31.815 1.00 93.94 171 GLY A CA 1
ATOM 1386 C C . GLY A 1 171 ? -6.322 2.970 30.623 1.00 93.94 171 GLY A C 1
ATOM 1387 O O . GLY A 1 171 ? -5.389 3.766 30.593 1.00 93.94 171 GLY A O 1
ATOM 1388 N N . VAL A 1 172 ? -6.524 2.080 29.644 1.00 96.88 172 VAL A N 1
ATOM 1389 C CA . VAL A 1 172 ? -5.729 2.082 28.407 1.00 96.88 172 VAL A CA 1
ATOM 1390 C C . VAL A 1 172 ? -6.080 3.298 27.544 1.00 96.88 172 VAL A C 1
ATOM 1392 O O . VAL A 1 172 ? -7.255 3.592 27.317 1.00 96.88 172 VAL A O 1
ATOM 1395 N N . GLU A 1 173 ? -5.048 3.960 27.025 1.00 96.62 173 GLU A N 1
ATOM 1396 C CA . GLU A 1 173 ? -5.143 5.047 26.050 1.00 96.62 173 GLU A CA 1
ATOM 1397 C C . GLU A 1 173 ? -4.320 4.669 24.813 1.00 96.62 173 GLU A C 1
ATOM 1399 O O . GLU A 1 173 ? -3.124 4.382 24.926 1.00 96.62 173 GLU A O 1
ATOM 1404 N N . LEU A 1 174 ? -4.988 4.610 23.659 1.00 92.69 174 LEU A N 1
ATOM 1405 C CA . LEU A 1 174 ? -4.410 4.337 22.342 1.00 92.69 174 LEU A CA 1
ATOM 1406 C C . LEU A 1 174 ? -4.690 5.491 21.392 1.00 92.69 174 LEU A C 1
ATOM 1408 O O . LEU A 1 174 ? -5.835 5.995 21.444 1.00 92.69 174 LEU A O 1
#

Radius of gyration: 22.96 Å; chains: 1; bounding box: 40×40×61 Å

Secondary structure (DSSP, 8-state):
--TTSB-----SS--THHHHHT---GGGGT--HHHHHH-------S-----HHHHHHIIIIISTT---IIIIIHHHHHHHS--B-----S------SHHHHHHHHHGGGSSS-S--TT-SSSPPP-----PPPPEEES-EEES-EE-TT-EEES-EEES-EE-TT-EE-TT-B-

InterPro domains:
  IPR005835 Nucleotidyl transferase domain [PF00483] (3-110)
  IPR005836 ADP-glucose pyrophosphorylase, conserved site [PS00810] (43-53)
  IPR011004 Trimeric LpxA-like superfamily [SSF51161] (126-173)
  IPR011831 Glucose-1-phosphate adenylyltransferase [PTHR43523] (2-174)
  IPR029044 Nucleotide-diphospho-sugar transferases [G3DSA:3.90.550.10] (1-129)
  IPR029044 Nucleotide-diphospho-sugar transferases [SSF53448] (2-155)

Foldseek 3Di:
DPLQQWDQAADPPDDDPVVVVQFAQCVSVVDDPVVCVVDRHDDDPPDDDDDPVVVCCQPVPVCVPDDDCRHPSVRVCSVVHGHGDDDDDADDFDCVDPVRVVVLVLLQLDPDRSDDQDDPVDHDDDDDDPAAAEDAACEAEESEAEDGQEYYYQEYHYSYYHDHNHYHDHPYYD

Organism: Ipomoea nil (NCBI:txid35883)